Protein AF-A0A930EJP6-F1 (afdb_monomer_lite)

Structure (mmCIF, N/CA/C/O backbone):
data_AF-A0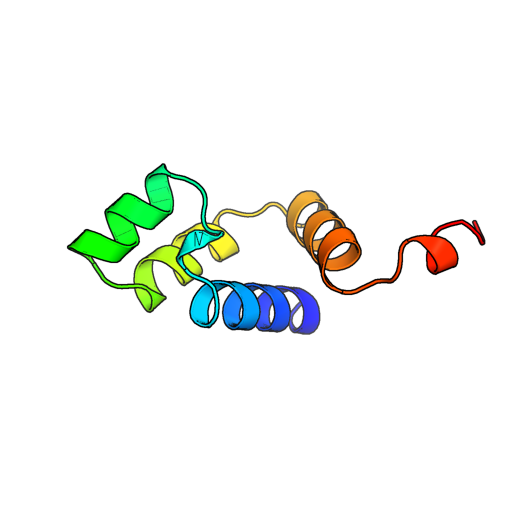A930EJP6-F1
#
_entry.id   AF-A0A930EJP6-F1
#
loop_
_atom_site.group_PDB
_atom_site.id
_atom_site.type_symbol
_atom_site.label_atom_id
_atom_site.label_alt_id
_atom_site.label_comp_id
_atom_site.label_asym_id
_atom_site.label_entity_id
_atom_site.label_seq_id
_atom_site.pdbx_PDB_ins_code
_atom_site.Cartn_x
_atom_site.Cartn_y
_atom_site.Cartn_z
_atom_site.occupancy
_atom_site.B_iso_or_equiv
_atom_site.auth_seq_id
_atom_site.auth_comp_id
_atom_site.auth_asym_id
_atom_site.auth_atom_id
_atom_site.pdbx_PDB_model_num
ATOM 1 N N . VAL A 1 1 ? 12.941 -7.557 -1.096 1.00 68.06 1 VAL A N 1
ATOM 2 C CA . VAL A 1 1 ? 11.631 -7.324 -0.441 1.00 68.06 1 VAL A CA 1
ATOM 3 C C . VAL A 1 1 ? 11.501 -5.889 0.054 1.00 68.06 1 VAL A C 1
ATOM 5 O O . VAL A 1 1 ? 10.500 -5.264 -0.256 1.00 68.06 1 VAL A O 1
ATOM 8 N N . GLU A 1 2 ? 12.521 -5.326 0.710 1.00 90.75 2 GLU A N 1
ATOM 9 C CA . GLU A 1 2 ? 12.506 -3.933 1.201 1.00 90.75 2 GLU A CA 1
ATOM 10 C C . GLU A 1 2 ? 12.075 -2.895 0.147 1.00 90.75 2 GLU A C 1
ATOM 12 O O . GLU A 1 2 ? 11.185 -2.096 0.408 1.00 90.75 2 GLU A O 1
ATOM 17 N N . VAL A 1 3 ? 12.617 -2.963 -1.076 1.00 95.25 3 VAL A N 1
ATOM 18 C CA . VAL A 1 3 ? 12.226 -2.063 -2.182 1.00 95.25 3 VAL A CA 1
ATOM 19 C C . VAL A 1 3 ? 10.729 -2.152 -2.502 1.00 95.25 3 VAL A C 1
ATOM 21 O O . VAL A 1 3 ? 10.076 -1.126 -2.673 1.00 95.25 3 VAL A O 1
ATOM 24 N N . VAL A 1 4 ? 10.179 -3.370 -2.550 1.00 96.75 4 VAL A N 1
ATOM 25 C CA . VAL A 1 4 ? 8.761 -3.621 -2.859 1.00 96.75 4 VAL A CA 1
ATOM 26 C C . VAL A 1 4 ? 7.872 -3.043 -1.761 1.00 96.75 4 VAL A C 1
ATOM 28 O O . VAL A 1 4 ? 6.955 -2.283 -2.055 1.00 96.75 4 VAL A O 1
ATOM 31 N N . ILE A 1 5 ? 8.179 -3.350 -0.498 1.00 96.56 5 ILE A N 1
ATOM 32 C CA . ILE A 1 5 ? 7.416 -2.871 0.661 1.00 96.56 5 ILE A CA 1
ATOM 33 C C . ILE A 1 5 ? 7.435 -1.342 0.724 1.00 96.56 5 ILE A C 1
ATOM 35 O O . ILE A 1 5 ? 6.380 -0.721 0.823 1.00 96.56 5 ILE A O 1
ATOM 39 N N . THR A 1 6 ? 8.612 -0.725 0.603 1.00 97.75 6 THR A N 1
ATOM 40 C CA . THR A 1 6 ? 8.761 0.735 0.655 1.00 97.75 6 THR A CA 1
ATOM 41 C C . THR A 1 6 ? 8.022 1.423 -0.492 1.00 97.75 6 THR A C 1
ATOM 43 O O . THR A 1 6 ? 7.373 2.448 -0.282 1.00 97.75 6 THR A O 1
ATOM 46 N N . ALA A 1 7 ? 8.069 0.864 -1.704 1.00 97.94 7 ALA A N 1
ATOM 47 C CA . ALA A 1 7 ? 7.345 1.411 -2.847 1.00 97.94 7 ALA A CA 1
ATOM 48 C C . ALA A 1 7 ? 5.822 1.331 -2.665 1.00 97.94 7 ALA A C 1
ATOM 50 O O . ALA A 1 7 ? 5.133 2.328 -2.882 1.00 97.94 7 ALA A O 1
ATOM 51 N N . LEU A 1 8 ? 5.305 0.180 -2.221 1.00 98.31 8 LEU A N 1
ATOM 52 C CA . LEU A 1 8 ? 3.875 -0.009 -1.964 1.00 98.31 8 LEU A CA 1
ATOM 53 C C . LEU A 1 8 ? 3.386 0.897 -0.830 1.00 98.31 8 LEU A C 1
ATOM 55 O O . LEU A 1 8 ? 2.371 1.573 -0.986 1.00 98.31 8 LEU A O 1
ATOM 59 N N . TYR A 1 9 ? 4.135 0.980 0.272 1.00 98.31 9 TYR A N 1
ATOM 60 C CA . TYR A 1 9 ? 3.821 1.881 1.379 1.00 98.31 9 TYR A CA 1
ATOM 61 C C . TYR A 1 9 ? 3.731 3.334 0.893 1.00 98.31 9 TYR A C 1
ATOM 63 O O . TYR A 1 9 ? 2.711 3.996 1.069 1.00 98.31 9 TYR A O 1
ATOM 71 N N . ASN A 1 10 ? 4.759 3.819 0.193 1.00 98.38 10 ASN A N 1
ATOM 72 C CA . ASN A 1 10 ? 4.783 5.191 -0.314 1.00 98.38 10 ASN A CA 1
ATOM 73 C C . ASN A 1 10 ? 3.665 5.480 -1.322 1.00 98.38 10 ASN A C 1
ATOM 75 O O . ASN A 1 10 ? 3.162 6.603 -1.365 1.00 98.38 10 ASN A O 1
ATOM 79 N N . TYR A 1 11 ? 3.279 4.493 -2.132 1.00 98.56 11 TYR A N 1
ATOM 80 C CA . TYR A 1 11 ? 2.163 4.625 -3.061 1.00 98.56 11 TYR A CA 1
ATOM 81 C C . TYR A 1 11 ? 0.845 4.841 -2.323 1.00 98.56 11 TYR A C 1
ATOM 83 O O . TYR A 1 11 ? 0.172 5.836 -2.576 1.00 98.56 11 TYR A O 1
ATOM 91 N N . PHE A 1 12 ? 0.503 3.977 -1.368 1.00 98.44 12 PHE A N 1
ATOM 92 C CA . PHE A 1 12 ? -0.772 4.092 -0.659 1.00 98.44 12 PHE A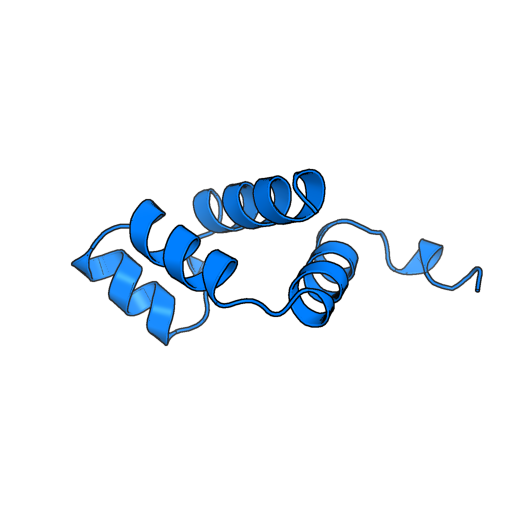 CA 1
ATOM 93 C C . PHE A 1 12 ? -0.813 5.257 0.337 1.00 98.44 12 PHE A C 1
ATOM 95 O O . PHE A 1 12 ? -1.887 5.792 0.581 1.00 98.44 12 PHE A O 1
ATOM 102 N N . ILE A 1 13 ? 0.331 5.730 0.845 1.00 98.12 13 ILE A N 1
ATOM 103 C CA . ILE A 1 13 ? 0.384 6.995 1.601 1.00 98.12 13 ILE A CA 1
ATOM 104 C C . ILE A 1 13 ? -0.023 8.187 0.727 1.00 98.12 13 ILE A C 1
ATOM 106 O O . ILE A 1 13 ? -0.721 9.083 1.197 1.00 98.12 13 ILE A O 1
ATOM 110 N N . LYS A 1 14 ? 0.416 8.213 -0.537 1.00 98.19 14 LYS A N 1
ATOM 111 C CA . LYS A 1 14 ? 0.059 9.273 -1.496 1.00 98.19 14 LYS A CA 1
ATOM 112 C C . LYS A 1 14 ? -1.346 9.100 -2.073 1.00 98.19 14 LYS A C 1
ATOM 114 O O . LYS A 1 14 ? -1.932 10.085 -2.512 1.00 98.19 14 LYS A O 1
ATOM 119 N N . HIS A 1 15 ? -1.848 7.868 -2.072 1.00 97.75 15 HIS A N 1
ATOM 120 C CA . HIS A 1 15 ? -3.113 7.466 -2.680 1.00 97.75 15 HIS A CA 1
ATOM 121 C C . HIS A 1 15 ? -3.967 6.622 -1.714 1.00 97.75 15 HIS A C 1
ATOM 123 O O . HIS A 1 15 ? -4.247 5.452 -2.005 1.00 97.75 15 HIS A O 1
ATOM 129 N N . PRO A 1 16 ? -4.374 7.161 -0.549 1.00 96.44 16 PRO A N 1
ATOM 130 C CA . PRO A 1 16 ? -5.159 6.410 0.434 1.00 96.44 16 PRO A CA 1
ATOM 131 C C . PRO A 1 16 ? -6.513 5.945 -0.127 1.00 96.44 16 PRO A C 1
ATOM 133 O O . PRO A 1 16 ? -7.030 4.910 0.278 1.00 96.44 16 PRO A O 1
ATOM 136 N N . GLU A 1 17 ? -7.062 6.629 -1.132 1.00 96.94 17 GLU A N 1
ATOM 137 C CA . GLU A 1 17 ? -8.282 6.233 -1.842 1.00 96.94 17 GLU A CA 1
ATOM 138 C C . GLU A 1 17 ? -8.146 4.914 -2.620 1.00 96.94 17 GLU A C 1
ATOM 140 O O . GLU A 1 17 ? -9.150 4.292 -2.970 1.00 96.94 17 GLU A O 1
ATOM 145 N N . LYS A 1 18 ? -6.911 4.476 -2.899 1.00 97.50 18 LYS A N 1
ATOM 146 C CA . LYS A 1 18 ? -6.613 3.205 -3.573 1.00 97.50 18 LYS A CA 1
ATOM 147 C C . LYS A 1 18 ? -6.519 2.026 -2.609 1.00 97.50 18 LYS A C 1
ATOM 149 O O . LYS A 1 18 ? -6.425 0.891 -3.076 1.00 97.50 18 LYS A O 1
ATOM 154 N N . LEU A 1 19 ? -6.544 2.266 -1.296 1.00 97.62 19 LEU A N 1
ATOM 155 C CA . LEU A 1 19 ? -6.637 1.189 -0.316 1.00 97.62 19 LEU A CA 1
ATOM 156 C C . LEU A 1 19 ? -7.951 0.412 -0.494 1.00 97.62 19 LEU A C 1
ATOM 158 O O . LEU A 1 19 ? -8.959 1.000 -0.908 1.00 97.62 19 LEU A O 1
ATOM 162 N N . PRO A 1 20 ? -7.980 -0.892 -0.161 1.00 97.44 20 PRO A N 1
ATOM 163 C CA . PRO A 1 20 ? -9.232 -1.630 -0.046 1.00 97.44 20 PRO A CA 1
ATOM 164 C C . PRO A 1 20 ? -10.167 -0.969 0.969 1.00 97.44 20 PRO A C 1
ATOM 166 O O . PRO A 1 20 ? -9.710 -0.302 1.893 1.00 97.44 20 PRO A O 1
ATOM 169 N N . GLU A 1 21 ? -11.472 -1.179 0.808 1.00 96.81 21 GLU A N 1
ATOM 170 C CA . GLU A 1 21 ? -12.512 -0.506 1.599 1.00 96.81 21 GLU A CA 1
ATOM 171 C C . GLU A 1 21 ? -12.292 -0.605 3.106 1.00 96.81 21 GLU A C 1
ATOM 173 O O . GLU A 1 21 ? -12.214 0.430 3.761 1.00 96.81 21 GLU A O 1
ATOM 178 N N . LEU A 1 22 ? -12.032 -1.815 3.605 1.00 96.31 22 LEU A N 1
ATOM 179 C CA . LEU A 1 22 ? -11.704 -2.062 5.009 1.00 96.31 22 LEU A CA 1
ATOM 180 C C . LEU A 1 22 ? -10.583 -1.148 5.530 1.00 96.31 22 LEU A C 1
ATOM 182 O O . LEU A 1 22 ? -10.680 -0.581 6.608 1.00 96.31 22 LEU A O 1
ATOM 186 N N . TYR A 1 23 ? -9.511 -0.968 4.756 1.00 97.88 23 TYR A N 1
ATOM 187 C CA . TYR A 1 23 ? -8.382 -0.136 5.174 1.00 97.88 23 TYR A CA 1
ATOM 188 C C . TYR A 1 23 ? -8.645 1.357 4.967 1.00 97.88 23 TYR A C 1
ATOM 190 O O . TYR A 1 23 ? -8.009 2.176 5.619 1.00 97.88 23 TYR A O 1
ATOM 198 N N . ARG A 1 24 ? -9.586 1.746 4.097 1.00 97.38 24 ARG A N 1
ATOM 199 C CA . ARG A 1 24 ? -10.036 3.143 4.026 1.00 97.38 24 ARG A CA 1
ATOM 200 C C . ARG A 1 24 ? -10.835 3.532 5.264 1.00 97.38 24 ARG A C 1
ATOM 202 O O . ARG A 1 24 ? -10.682 4.655 5.721 1.00 97.38 24 ARG A O 1
ATOM 209 N N . GLU A 1 25 ? -11.632 2.621 5.817 1.00 96.94 25 GLU A N 1
ATOM 210 C CA . GLU A 1 25 ? -12.319 2.837 7.099 1.00 96.94 25 GLU A CA 1
ATOM 211 C C . GLU A 1 25 ? -11.299 3.025 8.227 1.00 96.94 25 GLU A C 1
ATOM 213 O O . GLU A 1 25 ? -11.319 4.052 8.901 1.00 96.94 25 GLU A O 1
ATOM 218 N N . VAL A 1 26 ? -10.303 2.134 8.321 1.00 97.12 26 VAL A N 1
ATOM 219 C CA . VAL A 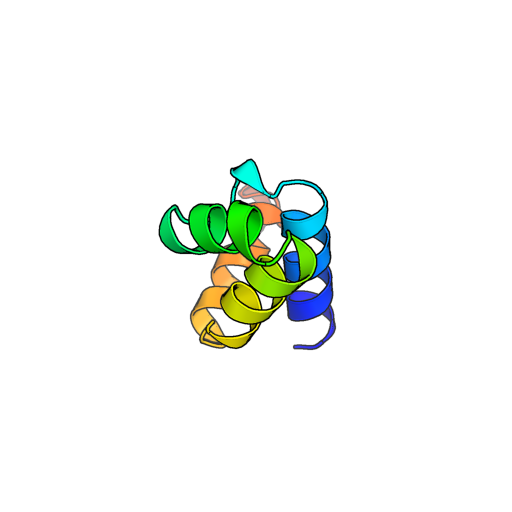1 26 ? -9.179 2.289 9.265 1.00 97.12 26 VAL A CA 1
ATOM 220 C C . VAL A 1 26 ? -8.436 3.610 9.042 1.00 97.12 26 VAL A C 1
ATOM 222 O O . VAL A 1 26 ? -8.019 4.258 9.993 1.00 97.12 26 VAL A O 1
ATOM 225 N N . ALA A 1 27 ? -8.280 4.067 7.797 1.00 97.06 27 ALA A N 1
ATOM 226 C CA . ALA A 1 27 ? -7.618 5.339 7.518 1.00 97.06 27 ALA A CA 1
ATOM 227 C C . ALA A 1 27 ? -8.407 6.553 8.046 1.00 97.06 27 ALA A C 1
ATOM 229 O O . ALA A 1 27 ? -7.791 7.552 8.421 1.00 97.06 27 ALA A O 1
ATOM 230 N N . LEU A 1 28 ? -9.742 6.472 8.082 1.00 96.38 28 LEU A N 1
ATOM 231 C CA . LEU A 1 28 ? -10.609 7.511 8.645 1.00 96.38 28 LEU A CA 1
ATOM 232 C C . LEU A 1 28 ? -10.582 7.518 10.178 1.00 96.38 28 LEU A C 1
ATOM 234 O O . LEU A 1 28 ? -10.667 8.593 10.770 1.00 96.38 28 LEU A O 1
ATOM 238 N N . GLU A 1 29 ? -10.460 6.347 10.803 1.00 97.31 29 GLU A N 1
ATOM 239 C CA . GLU A 1 29 ? -10.465 6.190 12.263 1.00 97.31 29 GLU A CA 1
ATOM 240 C C . GLU A 1 29 ? -9.072 6.401 12.879 1.00 97.31 29 GLU A C 1
ATOM 242 O O . GLU A 1 29 ? -8.902 7.231 13.773 1.00 97.31 29 GLU A O 1
ATOM 247 N N . ASP A 1 30 ? -8.061 5.717 12.339 1.00 97.12 30 ASP A N 1
ATOM 248 C CA . ASP A 1 30 ? -6.713 5.590 12.913 1.00 97.12 30 ASP A CA 1
ATOM 249 C C . ASP A 1 30 ? -5.616 6.277 12.077 1.00 97.12 30 ASP A C 1
ATOM 251 O O . ASP A 1 30 ? -4.434 6.293 12.447 1.00 97.12 30 ASP A O 1
ATOM 255 N N . GLY A 1 31 ? -5.991 6.855 10.935 1.00 97.38 31 GLY A N 1
ATOM 256 C CA . GLY A 1 31 ? -5.115 7.615 10.050 1.00 97.38 31 GLY A CA 1
ATOM 257 C C . GLY A 1 31 ? -4.444 6.794 8.943 1.00 97.38 31 GLY A C 1
ATOM 258 O O . GLY A 1 31 ? -4.181 5.595 9.058 1.00 97.38 31 GLY A O 1
ATOM 259 N N . ASN A 1 32 ? -4.092 7.484 7.852 1.00 97.38 32 ASN A N 1
ATOM 260 C CA . ASN A 1 32 ? -3.530 6.871 6.641 1.00 97.38 32 ASN A CA 1
ATOM 261 C C . ASN A 1 32 ? -2.286 6.011 6.912 1.00 97.38 32 ASN A C 1
ATOM 263 O O . ASN A 1 32 ? -2.142 4.941 6.334 1.00 97.38 32 ASN A O 1
ATOM 267 N N . ALA A 1 33 ? -1.374 6.459 7.779 1.00 97.75 33 ALA A N 1
ATOM 268 C CA . ALA A 1 33 ? -0.140 5.720 8.045 1.00 97.75 33 ALA A CA 1
ATOM 269 C C . ALA A 1 33 ? -0.403 4.351 8.693 1.00 97.75 33 ALA A C 1
ATOM 271 O O . ALA A 1 33 ? 0.225 3.363 8.308 1.00 97.75 33 ALA A O 1
ATOM 272 N N . THR A 1 34 ? -1.356 4.291 9.626 1.00 98.00 34 THR A N 1
ATOM 273 C CA . THR A 1 34 ? -1.773 3.057 10.303 1.00 98.00 34 THR A CA 1
ATOM 274 C C . THR A 1 34 ? -2.410 2.098 9.304 1.00 98.00 34 THR A C 1
ATOM 276 O O . THR A 1 34 ? -1.919 0.987 9.117 1.00 98.00 34 THR A O 1
ATOM 279 N N . ALA A 1 35 ? -3.402 2.573 8.551 1.00 98.31 35 ALA A N 1
ATOM 280 C CA . ALA A 1 35 ? -4.088 1.772 7.544 1.00 98.31 35 ALA A CA 1
ATOM 281 C C . ALA A 1 35 ? -3.149 1.201 6.470 1.00 98.31 35 ALA A C 1
ATOM 283 O O . ALA A 1 35 ? -3.245 0.029 6.103 1.00 98.31 35 ALA A O 1
ATOM 284 N N . VAL A 1 36 ? -2.213 2.013 5.967 1.00 98.38 36 VAL A N 1
ATOM 285 C CA . VAL A 1 36 ? -1.245 1.568 4.957 1.00 98.38 36 VAL A CA 1
ATOM 286 C C . VAL A 1 36 ? -0.274 0.544 5.540 1.00 98.38 36 VAL A C 1
ATOM 288 O O . VAL A 1 36 ? 0.026 -0.451 4.880 1.00 98.38 36 VAL A O 1
ATOM 291 N N . LYS A 1 37 ? 0.209 0.753 6.770 1.00 98.00 37 LYS A N 1
ATOM 292 C CA . LYS A 1 37 ? 1.082 -0.207 7.457 1.00 98.00 37 LYS A CA 1
ATOM 293 C C . LYS A 1 37 ? 0.387 -1.560 7.619 1.00 98.00 37 LYS A C 1
ATOM 295 O O . LYS A 1 37 ? 0.990 -2.589 7.308 1.00 98.00 37 LYS A O 1
ATOM 300 N N . ASP A 1 38 ? -0.863 -1.564 8.061 1.00 97.81 38 ASP A N 1
ATOM 301 C CA . ASP A 1 38 ? -1.628 -2.792 8.281 1.00 97.81 38 ASP A CA 1
ATOM 302 C C . ASP A 1 38 ? -1.926 -3.504 6.962 1.00 97.81 38 ASP A C 1
ATOM 304 O O . ASP A 1 38 ? -1.757 -4.719 6.856 1.00 97.81 38 ASP A O 1
ATOM 308 N N . TYR A 1 39 ? -2.264 -2.751 5.914 1.00 98.12 39 TYR A N 1
ATOM 309 C CA . TYR A 1 39 ? -2.480 -3.329 4.595 1.00 98.12 39 TYR A CA 1
ATOM 310 C C . TYR A 1 39 ? -1.207 -3.957 4.018 1.00 98.12 39 TYR A C 1
ATOM 312 O O . TYR A 1 39 ? -1.240 -5.094 3.555 1.00 98.12 39 TYR A O 1
ATOM 320 N N . VAL A 1 40 ? -0.075 -3.244 4.064 1.00 97.50 40 VAL A N 1
ATOM 321 C CA . VAL A 1 40 ? 1.203 -3.720 3.509 1.00 97.50 40 VAL A CA 1
ATOM 322 C C . VAL A 1 40 ? 1.765 -4.890 4.318 1.00 97.50 40 VAL A C 1
ATOM 324 O O . VAL A 1 40 ? 2.261 -5.847 3.728 1.00 97.50 40 VAL A O 1
ATOM 327 N N . SER A 1 41 ? 1.664 -4.853 5.650 1.00 96.62 41 SER A N 1
ATOM 328 C CA . SER A 1 41 ? 2.131 -5.952 6.508 1.00 96.62 41 SER A CA 1
ATOM 329 C C . SER A 1 41 ? 1.275 -7.218 6.394 1.00 96.62 41 SER A C 1
ATOM 331 O O . SER A 1 41 ? 1.791 -8.314 6.599 1.00 96.62 41 SER A O 1
ATOM 333 N N . GLY A 1 42 ? -0.000 -7.086 6.013 1.00 96.56 42 GLY A N 1
ATOM 334 C CA . GLY A 1 42 ? -0.902 -8.208 5.748 1.00 96.56 42 GLY A CA 1
ATOM 335 C C . GLY A 1 42 ? -0.710 -8.880 4.382 1.00 96.56 42 GLY A C 1
ATOM 336 O O . GLY A 1 42 ? -1.364 -9.886 4.096 1.00 96.56 42 GLY A O 1
ATOM 337 N N . MET A 1 43 ? 0.160 -8.354 3.514 1.00 96.69 43 MET A N 1
ATOM 338 C CA . MET A 1 43 ? 0.394 -8.928 2.189 1.00 96.69 43 MET A CA 1
ATOM 339 C C . MET A 1 43 ? 1.254 -10.190 2.264 1.00 96.69 43 MET A C 1
ATOM 341 O O . MET A 1 43 ? 2.279 -10.238 2.937 1.00 96.69 43 MET A O 1
ATOM 345 N N . THR A 1 44 ? 0.897 -11.199 1.469 1.00 97.19 44 THR A N 1
ATOM 346 C CA . THR A 1 44 ? 1.842 -12.280 1.149 1.00 97.19 44 THR A CA 1
ATOM 347 C C . THR A 1 44 ? 2.896 -11.777 0.161 1.00 97.19 44 THR A C 1
ATOM 349 O O . THR A 1 44 ? 2.581 -10.949 -0.699 1.00 97.19 44 THR A O 1
ATOM 352 N N . ASP A 1 45 ? 4.111 -12.333 0.200 1.00 95.81 45 ASP A N 1
ATOM 353 C CA . ASP A 1 45 ? 5.197 -11.960 -0.724 1.00 95.81 45 ASP A CA 1
ATOM 354 C C . ASP A 1 4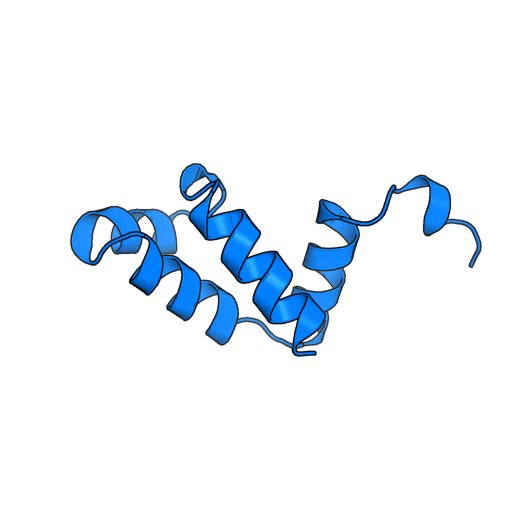5 ? 4.757 -11.997 -2.194 1.00 95.81 45 ASP A C 1
ATOM 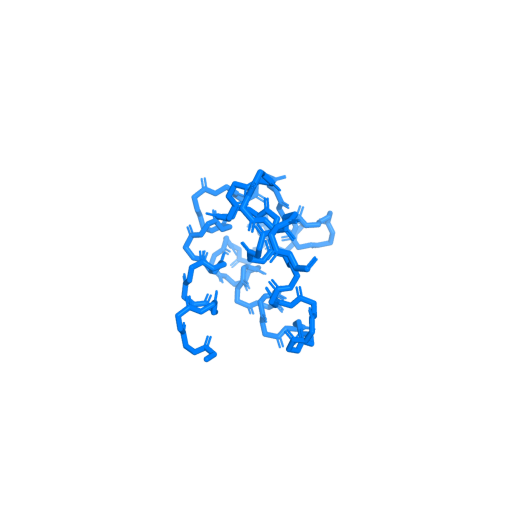356 O O . ASP A 1 45 ? 5.013 -11.069 -2.962 1.00 95.81 45 ASP A O 1
ATOM 360 N N . ARG A 1 46 ? 4.029 -13.052 -2.589 1.00 95.88 46 ARG A N 1
ATOM 361 C CA . ARG A 1 46 ? 3.520 -13.215 -3.958 1.00 95.88 46 ARG A CA 1
ATOM 362 C C . ARG A 1 46 ? 2.555 -12.097 -4.349 1.00 95.88 46 ARG A C 1
ATOM 364 O O . ARG A 1 46 ? 2.614 -11.617 -5.478 1.00 95.88 46 ARG A O 1
ATOM 371 N N . TYR A 1 47 ? 1.670 -11.698 -3.439 1.00 96.81 47 TYR A N 1
ATOM 372 C CA . TYR A 1 47 ? 0.726 -10.613 -3.691 1.00 96.81 47 TYR A CA 1
ATOM 373 C C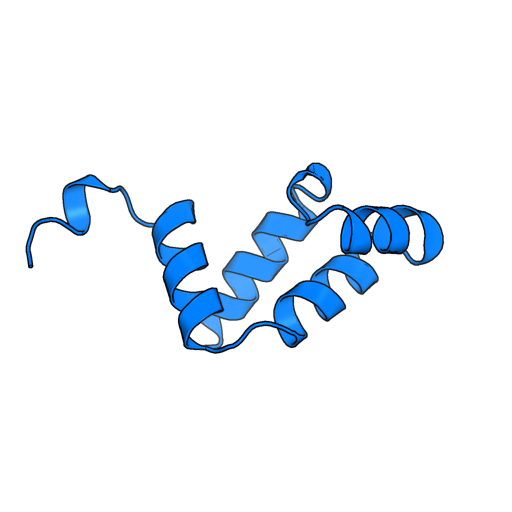 . TYR A 1 47 ? 1.442 -9.263 -3.798 1.00 96.81 47 TYR A C 1
ATOM 375 O O . TYR A 1 47 ? 1.215 -8.538 -4.762 1.00 96.81 47 TYR A O 1
ATOM 383 N N . ALA A 1 48 ? 2.361 -8.967 -2.874 1.00 97.44 48 ALA A N 1
ATOM 384 C CA . ALA A 1 48 ? 3.133 -7.727 -2.887 1.00 97.44 48 ALA A CA 1
ATOM 385 C C . ALA A 1 48 ? 3.944 -7.570 -4.184 1.00 97.44 48 ALA A C 1
ATOM 387 O O . ALA A 1 48 ? 3.938 -6.503 -4.794 1.00 97.44 48 ALA A O 1
ATOM 388 N N . ILE A 1 49 ? 4.596 -8.642 -4.650 1.00 95.75 49 ILE A N 1
ATOM 389 C CA . ILE A 1 49 ? 5.346 -8.631 -5.913 1.00 95.75 49 ILE A CA 1
ATOM 390 C C . ILE A 1 49 ? 4.413 -8.404 -7.108 1.00 95.75 49 ILE A C 1
ATOM 392 O O . ILE A 1 49 ? 4.722 -7.567 -7.951 1.00 95.75 49 ILE A O 1
ATOM 396 N N . SER A 1 50 ? 3.275 -9.106 -7.172 1.00 95.56 50 SER A N 1
ATOM 397 C CA . SER A 1 50 ? 2.301 -8.939 -8.262 1.00 95.56 50 SER A CA 1
ATOM 398 C C . SER A 1 50 ? 1.787 -7.504 -8.334 1.00 95.56 50 SER A C 1
ATOM 400 O O . SER A 1 50 ? 1.855 -6.875 -9.384 1.00 95.56 50 SER A O 1
ATOM 402 N N . LEU A 1 51 ? 1.345 -6.963 -7.198 1.00 96.50 51 LEU A N 1
ATOM 403 C CA . LEU A 1 51 ? 0.804 -5.613 -7.119 1.00 96.50 51 LEU A CA 1
ATOM 404 C C . LEU A 1 51 ? 1.865 -4.557 -7.449 1.00 96.50 51 LEU A C 1
ATOM 406 O O . LEU A 1 51 ? 1.581 -3.584 -8.139 1.00 96.50 51 LEU A O 1
ATOM 410 N N . TYR A 1 52 ? 3.105 -4.755 -6.995 1.00 96.38 52 TYR A N 1
ATOM 411 C CA . TYR A 1 52 ? 4.218 -3.892 -7.378 1.00 96.38 52 TYR A CA 1
ATOM 412 C C . TYR A 1 52 ? 4.452 -3.917 -8.893 1.00 96.38 52 TYR A C 1
ATOM 414 O O . TYR A 1 52 ? 4.621 -2.864 -9.506 1.00 96.38 52 TYR A O 1
ATOM 422 N N . SER A 1 53 ? 4.443 -5.099 -9.514 1.00 94.69 53 SER A N 1
ATOM 423 C CA . SER A 1 53 ? 4.563 -5.207 -10.967 1.00 94.69 53 SER A CA 1
ATOM 424 C C . SER A 1 53 ? 3.432 -4.468 -11.680 1.00 94.69 53 SER A C 1
ATOM 426 O O . SER A 1 53 ? 3.717 -3.677 -12.571 1.00 94.69 53 SER A O 1
ATOM 428 N N . ASP A 1 54 ? 2.185 -4.636 -11.241 1.00 94.75 54 ASP A N 1
ATOM 429 C CA . ASP A 1 54 ? 1.025 -3.980 -11.856 1.00 94.75 54 ASP A CA 1
ATOM 430 C C . ASP A 1 54 ? 1.064 -2.447 -11.740 1.00 94.75 54 ASP A C 1
ATOM 432 O O . ASP A 1 54 ? 0.616 -1.739 -12.644 1.00 94.75 54 ASP A O 1
ATOM 436 N N . LEU A 1 55 ? 1.598 -1.924 -10.631 1.00 95.12 55 LEU A N 1
ATOM 437 C CA . LEU A 1 55 ? 1.644 -0.487 -10.352 1.00 95.12 55 LEU A CA 1
ATOM 438 C C . LEU A 1 55 ? 2.858 0.223 -10.960 1.00 95.12 55 LEU A C 1
ATOM 440 O O . LEU A 1 55 ? 2.748 1.389 -11.340 1.00 95.12 55 LEU A O 1
ATOM 444 N N . PHE A 1 56 ? 4.015 -0.439 -11.020 1.00 94.56 56 PHE A N 1
ATOM 445 C CA . PHE A 1 56 ? 5.292 0.221 -11.317 1.00 94.56 56 PHE A CA 1
ATOM 446 C C . PHE A 1 56 ? 6.013 -0.318 -12.551 1.00 94.56 56 PHE A C 1
ATOM 448 O O . PHE A 1 56 ? 6.918 0.350 -13.053 1.00 94.56 56 PHE A O 1
ATOM 455 N N . VAL A 1 57 ? 5.647 -1.500 -13.052 1.00 89.94 57 VAL A N 1
ATOM 456 C CA . VAL A 1 57 ? 6.268 -2.084 -14.245 1.00 89.94 57 VAL A CA 1
ATOM 457 C C . VAL A 1 57 ? 5.325 -1.898 -15.434 1.00 89.94 57 VAL A C 1
ATOM 459 O O . VAL A 1 57 ? 4.195 -2.386 -15.411 1.00 89.94 57 VAL A O 1
ATOM 462 N N . PRO A 1 58 ? 5.750 -1.207 -16.506 1.00 88.44 58 PRO A N 1
ATOM 463 C CA . PRO A 1 58 ? 4.941 -1.099 -17.711 1.00 88.44 58 PRO A CA 1
ATOM 464 C C . PRO A 1 58 ? 4.582 -2.485 -18.252 1.00 88.44 58 PRO A C 1
ATOM 466 O O . PRO A 1 58 ? 5.458 -3.324 -18.455 1.00 88.44 58 PRO A O 1
ATOM 469 N N . ARG A 1 59 ? 3.299 -2.712 -18.549 1.00 74.31 59 ARG A N 1
ATOM 470 C CA . ARG A 1 59 ? 2.790 -4.012 -19.030 1.00 74.31 59 ARG A CA 1
ATOM 471 C C . ARG A 1 59 ? 3.506 -4.541 -20.279 1.00 74.31 59 ARG A C 1
ATOM 473 O O . ARG A 1 59 ? 3.643 -5.746 -20.435 1.00 74.31 59 ARG A O 1
ATOM 480 N N . GLY A 1 60 ? 4.041 -3.656 -21.123 1.00 74.31 60 GLY A N 1
ATOM 481 C CA . GLY A 1 60 ? 4.831 -4.051 -22.294 1.00 74.31 60 GLY A CA 1
ATOM 482 C C . GLY A 1 60 ? 6.198 -4.668 -21.967 1.00 74.31 60 GLY A C 1
ATOM 483 O O . GLY A 1 60 ? 6.855 -5.178 -22.862 1.00 74.31 60 GLY A O 1
ATOM 484 N N . TRP A 1 61 ? 6.662 -4.612 -20.714 1.00 71.62 61 TRP A N 1
ATOM 485 C CA . TRP A 1 61 ? 7.947 -5.191 -20.299 1.00 71.62 61 TRP A CA 1
ATOM 486 C C . TRP A 1 61 ? 7.801 -6.593 -19.703 1.00 71.62 61 TRP A C 1
ATOM 488 O O . TRP A 1 61 ? 8.766 -7.351 -19.672 1.00 71.62 61 TRP A O 1
ATOM 498 N N . THR A 1 62 ? 6.602 -6.967 -19.254 1.00 62.28 62 THR A N 1
ATOM 499 C CA . THR A 1 62 ? 6.330 -8.306 -18.714 1.00 62.28 62 THR A CA 1
ATOM 500 C C . THR A 1 62 ? 6.074 -9.357 -19.798 1.00 62.28 62 THR A C 1
ATOM 502 O O . THR A 1 62 ? 6.085 -10.543 -19.481 1.00 62.28 62 THR A O 1
ATOM 505 N N . GLU A 1 63 ? 5.881 -8.940 -21.057 1.00 57.78 63 GLU A N 1
ATOM 506 C CA . GLU A 1 63 ? 5.675 -9.825 -22.218 1.00 57.78 63 GLU A CA 1
ATOM 507 C C . GLU A 1 63 ? 6.976 -10.392 -22.814 1.00 57.78 63 GLU A C 1
ATOM 509 O O . GLU A 1 63 ? 6.919 -11.288 -23.646 1.00 57.78 63 GLU A O 1
ATOM 514 N N . PHE A 1 64 ? 8.157 -9.941 -22.371 1.00 55.41 64 PHE A N 1
ATOM 515 C CA . PHE A 1 64 ? 9.451 -10.501 -22.803 1.00 55.41 64 PHE A CA 1
ATOM 516 C C . PHE A 1 64 ? 9.838 -11.801 -22.072 1.00 55.41 64 PHE A C 1
ATOM 518 O O . PHE A 1 64 ? 11.026 -12.095 -21.924 1.00 55.41 64 PHE A O 1
ATOM 525 N N . LYS A 1 65 ? 8.855 -12.552 -21.566 1.00 44.25 65 LYS A N 1
ATOM 526 C CA . LYS A 1 65 ? 9.077 -13.859 -20.939 1.00 44.25 65 LYS A CA 1
ATOM 527 C C . LYS A 1 65 ? 8.966 -14.994 -21.942 1.00 44.25 65 LYS A C 1
ATOM 529 O O . LYS A 1 65 ? 7.994 -14.985 -22.724 1.00 44.25 65 LYS A O 1
#

pLDDT: mean 92.59, std 11.59, range [44.25, 98.56]

Sequence (65 aa):
VEVVITALYNYFIKHPEKLPELYREVALEDGNATAVKDYVSGMTDRYAISLYSDLFVPRGWTEFK

Radius of gyration: 12.68 Å; chains: 1; bounding box: 25×23×36 Å

Foldseek 3Di:
DVVLLVVQLVVCLVVVVPQPPVLVVVCVVVNSNVSSCVRSVPDDPVRSVVVSCVPPPPPVVVVVD

Secondary structure (DSSP, 8-state):
-HHHHHHHHHHHHH-GGGS-HHHHHHHHHH-HHHHHHHHHHT--HHHHHHHHHHHHS-GGGTT--

Organism: NCBI:txid114527

InterPro domains:
  IPR026875 Phosphohydrolase-associated domain [PF13286] (3-53)